Protein AF-A0A4S2TTE9-F1 (afdb_monomer_lite)

Radius of gyration: 20.38 Å; chains: 1; bounding box: 27×28×70 Å

Structure (mmCIF, N/CA/C/O backbone):
data_AF-A0A4S2TTE9-F1
#
_entry.id   AF-A0A4S2TTE9-F1
#
loop_
_atom_site.group_PDB
_atom_site.id
_atom_site.type_symbol
_atom_site.label_atom_id
_atom_site.label_alt_id
_atom_site.label_comp_id
_atom_site.label_a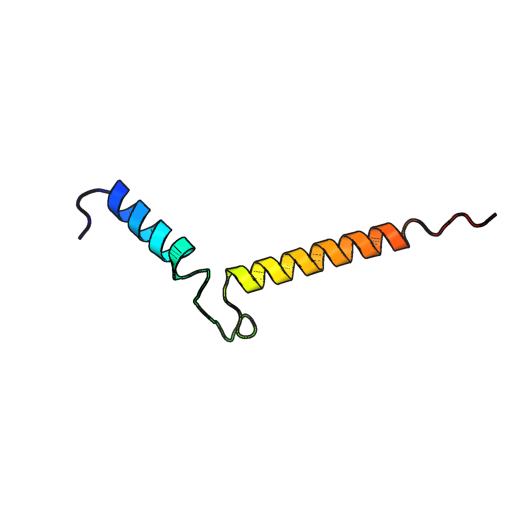sym_id
_atom_site.label_entity_id
_atom_site.label_seq_id
_atom_site.pdbx_PDB_ins_code
_atom_site.Cartn_x
_atom_site.Cartn_y
_atom_site.Cartn_z
_atom_site.occupancy
_atom_site.B_iso_or_equiv
_atom_site.auth_seq_id
_atom_site.auth_comp_id
_atom_site.auth_asym_id
_atom_site.auth_atom_id
_atom_site.pdbx_PDB_model_num
ATOM 1 N N . VAL A 1 1 ? 6.754 -4.997 -21.512 1.00 87.88 1 VAL A N 1
ATOM 2 C CA . VAL A 1 1 ? 8.037 -5.363 -20.863 1.00 87.88 1 VAL A CA 1
ATOM 3 C C . VAL A 1 1 ? 8.824 -4.077 -20.677 1.00 87.88 1 VAL A C 1
ATOM 5 O O . VAL A 1 1 ? 8.751 -3.248 -21.574 1.00 87.88 1 VAL A O 1
ATOM 8 N N . PHE A 1 2 ? 9.482 -3.875 -19.533 1.00 97.44 2 PHE A N 1
ATOM 9 C CA . PHE A 1 2 ? 10.290 -2.674 -19.271 1.00 97.44 2 PHE A CA 1
ATOM 10 C C . PHE A 1 2 ? 11.635 -2.755 -19.998 1.00 97.44 2 PHE A C 1
ATOM 12 O O . PHE A 1 2 ? 12.222 -3.837 -20.061 1.00 97.44 2 PHE A O 1
ATOM 19 N N . ALA A 1 3 ? 12.116 -1.633 -20.535 1.00 97.56 3 ALA A N 1
ATOM 20 C CA . ALA A 1 3 ? 13.386 -1.574 -21.254 1.00 97.56 3 ALA A CA 1
ATOM 21 C C . ALA A 1 3 ? 14.578 -1.539 -20.290 1.00 97.56 3 ALA A C 1
ATOM 23 O O . ALA A 1 3 ? 15.660 -2.027 -20.613 1.00 97.56 3 ALA A O 1
ATOM 24 N N . THR A 1 4 ? 14.377 -0.998 -19.084 1.00 98.62 4 THR A N 1
ATOM 25 C CA . THR A 1 4 ? 15.423 -0.900 -18.062 1.00 98.62 4 THR A CA 1
ATOM 26 C C . THR A 1 4 ? 14.933 -1.322 -16.679 1.00 98.62 4 THR A C 1
ATOM 28 O O . THR A 1 4 ? 13.740 -1.303 -16.367 1.00 98.62 4 THR A O 1
ATOM 31 N N . ARG A 1 5 ? 15.879 -1.664 -15.792 1.00 98.50 5 ARG A N 1
ATOM 32 C CA . ARG A 1 5 ? 15.573 -1.931 -14.377 1.00 98.50 5 ARG A CA 1
ATOM 33 C C . ARG A 1 5 ? 15.017 -0.693 -13.667 1.00 98.50 5 ARG A C 1
ATOM 35 O O . ARG A 1 5 ? 14.209 -0.830 -12.757 1.00 98.50 5 ARG A O 1
ATOM 42 N N . ALA A 1 6 ? 15.452 0.501 -14.072 1.00 98.56 6 ALA A N 1
ATOM 43 C CA . ALA A 1 6 ? 14.975 1.755 -13.497 1.00 98.56 6 ALA A CA 1
ATOM 44 C C . ALA A 1 6 ? 13.480 1.967 -13.781 1.00 98.56 6 ALA A C 1
ATOM 46 O O . ALA A 1 6 ? 12.730 2.267 -12.859 1.00 98.56 6 ALA A O 1
ATOM 47 N N . GLU A 1 7 ? 13.038 1.719 -15.016 1.00 98.56 7 GLU A N 1
ATOM 48 C CA . GLU A 1 7 ? 11.616 1.774 -15.386 1.00 98.56 7 GLU A CA 1
ATOM 49 C C . GLU A 1 7 ? 10.776 0.765 -14.601 1.00 98.56 7 GLU A C 1
ATOM 51 O O . GLU A 1 7 ? 9.716 1.112 -14.086 1.00 98.56 7 GLU A O 1
ATOM 56 N N . ALA A 1 8 ? 11.264 -0.472 -14.461 1.00 98.56 8 ALA A N 1
ATOM 57 C CA . ALA A 1 8 ? 10.567 -1.496 -13.689 1.00 98.56 8 ALA A CA 1
ATOM 58 C C . ALA A 1 8 ? 10.414 -1.100 -12.211 1.00 98.56 8 ALA A C 1
ATOM 60 O O . ALA A 1 8 ? 9.351 -1.290 -11.624 1.00 98.56 8 ALA A O 1
ATOM 61 N N . ASN A 1 9 ? 11.463 -0.523 -11.618 1.00 98.50 9 ASN A N 1
ATOM 62 C CA . ASN A 1 9 ? 11.433 -0.051 -10.236 1.00 98.50 9 ASN A CA 1
ATOM 63 C C . ASN A 1 9 ? 10.465 1.122 -10.052 1.00 98.50 9 ASN A C 1
ATOM 65 O O . ASN A 1 9 ? 9.730 1.143 -9.069 1.00 98.50 9 ASN A O 1
ATOM 69 N N . LEU A 1 10 ? 10.447 2.071 -10.994 1.00 98.38 10 LEU A N 1
ATOM 70 C CA . LEU A 1 10 ? 9.524 3.201 -10.948 1.00 98.38 10 LEU A CA 1
ATOM 71 C C . LEU A 1 10 ? 8.072 2.722 -11.035 1.00 98.38 10 LEU A C 1
ATOM 73 O O . LEU A 1 10 ? 7.267 3.073 -10.180 1.00 98.38 10 LEU A O 1
ATOM 77 N N . ALA A 1 11 ? 7.761 1.851 -11.996 1.00 98.44 11 ALA A N 1
ATOM 78 C CA . ALA A 1 11 ? 6.419 1.296 -12.141 1.00 98.44 11 ALA A CA 1
ATOM 79 C C . ALA A 1 11 ? 5.980 0.500 -10.900 1.00 98.44 11 ALA A C 1
ATOM 81 O O . ALA A 1 11 ? 4.815 0.552 -10.506 1.00 98.44 11 ALA A O 1
ATOM 82 N N . LEU A 1 12 ? 6.905 -0.226 -10.262 1.00 98.38 12 LEU A N 1
ATOM 83 C CA . LEU A 1 12 ? 6.623 -0.939 -9.018 1.00 98.38 12 LEU A CA 1
ATOM 84 C C . LEU A 1 12 ? 6.318 0.028 -7.869 1.00 98.38 12 LEU A C 1
ATOM 86 O O . LEU A 1 12 ? 5.350 -0.195 -7.147 1.00 98.38 12 LEU A O 1
ATOM 90 N N . PHE A 1 13 ? 7.110 1.091 -7.716 1.00 98.25 13 PHE A N 1
ATOM 91 C CA . PHE A 1 13 ? 6.887 2.124 -6.704 1.00 98.25 13 PHE A CA 1
ATOM 92 C C . PHE A 1 13 ? 5.536 2.822 -6.905 1.00 98.25 13 PHE A C 1
ATOM 94 O O . PHE A 1 13 ? 4.718 2.870 -5.990 1.00 98.25 13 PHE A O 1
ATOM 101 N N . GLU A 1 14 ? 5.253 3.285 -8.125 1.00 98.50 14 GLU A N 1
ATOM 102 C CA . GLU A 1 14 ? 3.977 3.922 -8.469 1.00 98.50 14 GLU A CA 1
ATOM 103 C C . GLU A 1 14 ? 2.789 2.996 -8.204 1.00 98.50 14 GLU A C 1
ATOM 105 O O . GLU A 1 14 ? 1.756 3.424 -7.684 1.00 98.50 14 GLU A O 1
ATOM 110 N N . TYR A 1 15 ? 2.932 1.708 -8.520 1.00 98.44 15 TYR A N 1
ATOM 111 C CA . TYR A 1 15 ? 1.881 0.743 -8.254 1.00 98.44 15 TYR A CA 1
ATOM 112 C C . TYR A 1 15 ? 1.704 0.474 -6.758 1.00 98.44 15 TYR A C 1
ATOM 114 O O . TYR A 1 15 ? 0.571 0.483 -6.284 1.00 98.44 15 TYR A O 1
ATOM 122 N N . ILE A 1 16 ? 2.779 0.223 -6.008 1.00 98.44 16 ILE A N 1
ATOM 123 C CA . ILE A 1 16 ? 2.694 -0.123 -4.584 1.00 98.44 16 ILE A CA 1
ATOM 124 C C . ILE A 1 16 ? 2.228 1.086 -3.771 1.00 98.44 16 ILE A C 1
ATOM 126 O O . ILE A 1 16 ? 1.185 1.010 -3.124 1.00 98.44 16 ILE A O 1
ATOM 130 N N . ASP A 1 17 ? 2.947 2.201 -3.844 1.00 97.19 17 ASP A N 1
ATOM 131 C CA . ASP A 1 17 ? 2.719 3.355 -2.971 1.00 97.19 17 ASP A CA 1
ATOM 132 C C . ASP A 1 17 ? 1.696 4.326 -3.556 1.00 97.19 17 ASP A C 1
ATOM 134 O O . ASP A 1 17 ? 0.858 4.870 -2.837 1.00 97.19 17 ASP A O 1
ATOM 138 N N . GLY A 1 18 ? 1.700 4.504 -4.877 1.00 96.88 18 GLY A N 1
ATOM 139 C CA . GLY A 1 18 ? 0.766 5.402 -5.551 1.00 96.88 18 GLY A CA 1
ATOM 140 C C . GLY A 1 18 ? -0.645 4.828 -5.688 1.00 96.88 18 GLY A C 1
ATOM 141 O O . GLY A 1 18 ? -1.617 5.589 -5.639 1.00 96.88 18 GLY A O 1
ATOM 142 N N . PHE A 1 19 ? -0.792 3.506 -5.842 1.00 97.88 19 PHE A N 1
ATOM 143 C CA . PHE A 1 19 ? -2.085 2.866 -6.110 1.00 97.88 19 PHE A CA 1
ATOM 144 C C . PHE A 1 19 ? -2.518 1.850 -5.047 1.00 97.88 19 PHE A C 1
ATOM 146 O O . PHE A 1 19 ? -3.605 1.994 -4.489 1.00 97.88 19 PHE A O 1
ATOM 153 N N . TYR A 1 20 ? -1.708 0.830 -4.769 1.00 98.50 20 TYR A N 1
ATOM 154 C CA . TYR A 1 20 ? -2.105 -0.355 -4.012 1.00 98.50 20 TYR A CA 1
ATOM 155 C C . TYR A 1 20 ? -2.288 -0.068 -2.519 1.00 98.50 20 TYR A C 1
ATOM 157 O O . TYR A 1 20 ? -3.386 -0.253 -1.994 1.00 98.50 20 TYR A O 1
ATOM 165 N N . ASN A 1 21 ? -1.242 0.407 -1.844 1.00 98.31 21 ASN A N 1
ATOM 166 C CA . ASN A 1 21 ? -1.230 0.694 -0.410 1.00 98.31 21 ASN A CA 1
ATOM 167 C C . ASN A 1 21 ? -2.338 1.662 0.039 1.00 98.31 21 ASN A C 1
ATOM 169 O O . ASN A 1 21 ? -2.973 1.358 1.048 1.00 98.31 21 ASN A O 1
ATOM 173 N N . PRO A 1 22 ? -2.650 2.756 -0.689 1.00 97.94 22 PRO A N 1
ATOM 174 C CA . PRO A 1 22 ? -3.720 3.669 -0.285 1.00 97.94 22 PRO A CA 1
ATOM 175 C C . PRO A 1 22 ? -5.141 3.219 -0.653 1.00 97.94 22 PRO A C 1
ATOM 177 O O . PRO A 1 22 ? -6.099 3.790 -0.147 1.00 97.94 22 PRO A O 1
ATOM 180 N N . ARG A 1 23 ? -5.327 2.243 -1.558 1.00 97.75 23 ARG A N 1
ATOM 181 C CA . ARG A 1 23 ? -6.673 1.902 -2.082 1.00 97.75 23 ARG A CA 1
ATOM 182 C C . ARG A 1 23 ? -7.119 0.475 -1.811 1.00 97.75 23 ARG A C 1
ATOM 184 O O . ARG A 1 23 ? -8.316 0.188 -1.852 1.00 97.75 23 ARG A O 1
ATOM 191 N N . ARG A 1 24 ? -6.197 -0.465 -1.596 1.00 98.00 24 ARG A N 1
ATOM 192 C CA . ARG A 1 24 ? -6.542 -1.887 -1.518 1.00 98.00 24 ARG A CA 1
ATOM 193 C C . ARG A 1 24 ? -7.178 -2.226 -0.176 1.00 98.00 24 ARG A C 1
ATOM 195 O O . ARG A 1 24 ? -6.488 -2.617 0.756 1.00 98.00 24 ARG A O 1
ATOM 202 N N . ILE A 1 25 ? -8.503 -2.206 -0.126 1.00 98.19 25 ILE A N 1
ATOM 203 C CA . ILE A 1 25 ? -9.261 -2.645 1.047 1.00 98.19 25 ILE A CA 1
ATOM 204 C C . ILE A 1 25 ? -9.122 -4.156 1.266 1.00 98.19 25 ILE A C 1
ATOM 206 O O . ILE A 1 25 ? -9.289 -4.961 0.342 1.00 98.19 25 ILE A O 1
ATOM 210 N N . GLN A 1 26 ? -8.819 -4.557 2.504 1.00 98.12 26 GLN A N 1
ATOM 211 C CA . GLN A 1 26 ? -8.649 -5.961 2.878 1.00 98.12 26 GLN A CA 1
ATOM 212 C C . GLN A 1 26 ? -9.483 -6.318 4.112 1.00 98.12 26 GLN A C 1
ATOM 214 O O . GLN A 1 26 ? -9.331 -5.730 5.180 1.00 98.12 26 GLN A O 1
ATOM 219 N N . LYS A 1 27 ? -10.309 -7.370 4.008 1.00 98.25 27 LYS A N 1
ATOM 220 C CA . LYS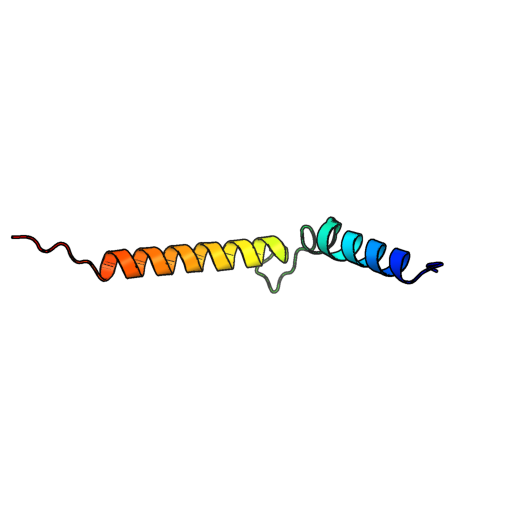 A 1 27 ? -11.126 -7.872 5.130 1.00 98.25 27 LYS A CA 1
ATOM 221 C C . LYS A 1 27 ? -10.283 -8.221 6.363 1.00 98.25 27 LYS A C 1
ATOM 223 O O . LYS A 1 27 ? -10.682 -7.912 7.479 1.00 98.25 27 LYS A O 1
ATOM 228 N N . ARG A 1 28 ? -9.100 -8.817 6.168 1.00 97.88 28 ARG A N 1
ATOM 229 C CA . ARG A 1 28 ? -8.182 -9.176 7.268 1.00 97.88 28 ARG A CA 1
ATOM 230 C C . ARG A 1 28 ? -7.644 -7.968 8.046 1.00 97.88 28 ARG A C 1
ATOM 232 O O . ARG A 1 28 ? -7.234 -8.138 9.182 1.00 97.88 28 ARG A O 1
ATOM 239 N N . LEU A 1 29 ? -7.655 -6.779 7.439 1.00 97.62 29 LEU A N 1
ATOM 240 C CA . LEU A 1 29 ? -7.259 -5.518 8.074 1.00 97.62 29 LEU A CA 1
ATOM 241 C C . LEU A 1 29 ? -8.468 -4.766 8.654 1.00 97.62 29 LEU A C 1
ATOM 243 O O . LEU A 1 29 ? -8.380 -3.581 8.947 1.00 97.62 29 LEU A O 1
ATOM 247 N N . GLY A 1 30 ? -9.620 -5.432 8.791 1.00 97.62 30 GLY A N 1
ATOM 248 C CA . GLY A 1 30 ? -10.848 -4.793 9.259 1.00 97.62 30 GLY A CA 1
ATOM 249 C C . GLY A 1 30 ? -11.467 -3.860 8.223 1.00 97.62 30 GLY A C 1
ATOM 250 O O . GLY A 1 30 ? -12.038 -2.844 8.597 1.00 97.62 30 GLY A O 1
ATOM 251 N N . TYR A 1 31 ? -11.361 -4.212 6.936 1.00 98.12 31 TYR A N 1
ATOM 252 C CA . TYR A 1 31 ? -11.835 -3.393 5.813 1.00 98.12 31 TYR A CA 1
ATOM 253 C C . TYR A 1 31 ? -11.108 -2.047 5.678 1.00 98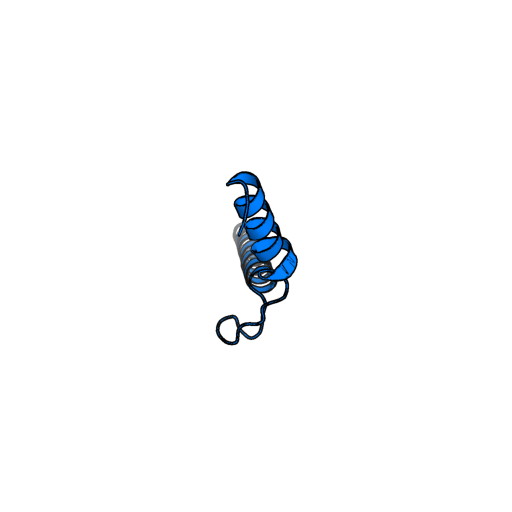.12 31 TYR A C 1
ATOM 255 O O . TYR A 1 31 ? -11.683 -1.078 5.198 1.00 98.12 31 TYR A O 1
ATOM 263 N N . LEU A 1 32 ? -9.825 -2.026 6.038 1.00 98.38 32 LEU A N 1
ATOM 264 C CA . LEU A 1 32 ? -8.915 -0.907 5.807 1.00 98.38 32 LEU A CA 1
ATOM 265 C C . LEU A 1 32 ? -7.953 -1.221 4.658 1.00 98.38 32 LEU A C 1
ATOM 267 O O . LEU A 1 32 ? -7.691 -2.393 4.340 1.00 98.38 32 LEU A O 1
ATOM 271 N N . SER A 1 33 ? -7.426 -0.170 4.040 1.00 98.50 33 SER A N 1
ATOM 272 C CA . SER A 1 33 ? -6.224 -0.249 3.216 1.00 98.50 33 SER A CA 1
ATOM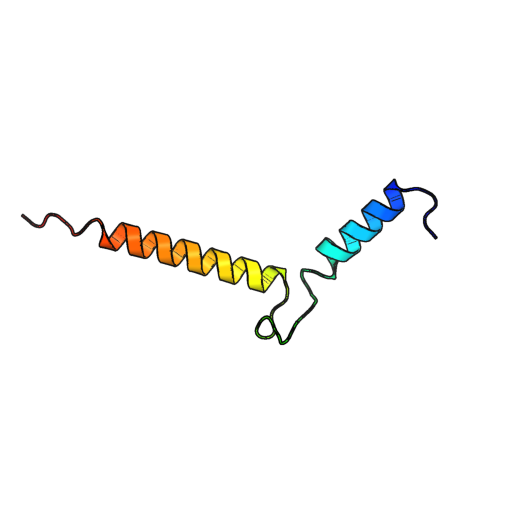 273 C C . SER A 1 33 ? -4.973 -0.458 4.087 1.00 98.50 33 SER A C 1
ATOM 275 O O . SER A 1 33 ? -5.013 -0.210 5.296 1.00 98.50 33 SER A O 1
ATOM 277 N N . PRO A 1 34 ? -3.856 -0.948 3.513 1.00 98.38 34 PRO A N 1
ATOM 278 C CA . PRO A 1 34 ? -2.589 -1.059 4.230 1.00 98.38 34 PRO A CA 1
ATOM 279 C C . PRO A 1 34 ? -2.171 0.226 4.951 1.00 98.38 34 PRO A C 1
ATOM 281 O O . PRO A 1 34 ? -1.844 0.157 6.133 1.00 98.38 34 PRO A O 1
ATOM 284 N N . ILE A 1 35 ? -2.250 1.383 4.280 1.00 98.12 35 ILE A N 1
ATOM 285 C CA . ILE A 1 35 ? -1.824 2.654 4.881 1.00 98.12 35 ILE A CA 1
ATOM 286 C C . ILE A 1 35 ? -2.724 3.052 6.056 1.00 98.12 35 ILE A C 1
ATOM 288 O O . ILE A 1 35 ? -2.226 3.341 7.138 1.00 98.12 35 ILE A O 1
ATOM 292 N N . GLU A 1 36 ? -4.048 2.949 5.903 1.00 98.44 36 GLU A N 1
ATOM 293 C CA . GLU A 1 36 ? -5.000 3.285 6.972 1.00 98.44 36 GLU A CA 1
ATOM 294 C C . GLU A 1 36 ? -4.837 2.362 8.187 1.00 98.44 36 GLU A C 1
ATOM 296 O O . GLU A 1 36 ? -5.014 2.774 9.337 1.00 98.44 36 GLU A O 1
ATOM 301 N N . TYR A 1 37 ? -4.514 1.088 7.948 1.00 98.25 37 TYR A N 1
ATOM 302 C CA . TYR A 1 37 ? -4.251 0.139 9.021 1.00 98.25 37 TYR A CA 1
ATOM 303 C C . TYR A 1 37 ? -3.000 0.528 9.823 1.00 98.25 37 TYR A C 1
ATOM 305 O O . TYR A 1 37 ? -3.043 0.519 11.057 1.00 98.25 37 TYR A O 1
ATOM 313 N N . GLU A 1 38 ? -1.908 0.886 9.145 1.00 97.62 38 GLU A N 1
ATOM 314 C CA . GLU A 1 38 ? -0.672 1.343 9.789 1.00 97.62 38 GLU A CA 1
ATOM 315 C C . GLU A 1 38 ? -0.877 2.666 10.536 1.00 97.62 38 GLU A C 1
ATOM 317 O O . GLU A 1 38 ? -0.522 2.764 11.711 1.00 97.62 38 GLU A O 1
ATOM 322 N N . GLU A 1 39 ? -1.535 3.651 9.922 1.00 97.81 39 GLU A N 1
ATOM 323 C CA . GLU A 1 39 ? -1.870 4.932 10.558 1.00 97.81 39 GLU A CA 1
ATOM 324 C C . GLU A 1 39 ? -2.661 4.729 11.854 1.00 97.81 39 GLU A C 1
ATOM 326 O O . GLU A 1 39 ? -2.316 5.277 12.906 1.00 97.81 39 GLU A O 1
ATOM 331 N N . LYS A 1 40 ? -3.690 3.873 11.815 1.00 97.25 40 LYS A N 1
ATOM 332 C CA . LYS A 1 40 ? -4.475 3.522 13.001 1.00 97.25 40 LYS A CA 1
ATOM 333 C C . LYS A 1 40 ? -3.621 2.830 14.065 1.00 97.25 40 LYS A C 1
ATOM 335 O O . LYS A 1 40 ? -3.811 3.078 15.257 1.00 97.25 40 LYS A O 1
ATOM 340 N N . HIS A 1 41 ? -2.702 1.954 13.663 1.00 95.75 41 HIS A N 1
ATOM 341 C CA . HIS A 1 41 ? -1.803 1.268 14.587 1.00 95.75 41 HIS A CA 1
ATOM 342 C C . HIS A 1 41 ? -0.907 2.261 15.338 1.00 95.75 41 HIS A C 1
ATOM 344 O O . HIS A 1 41 ? -0.879 2.241 16.571 1.00 95.75 41 HIS A O 1
ATOM 350 N N . TYR A 1 42 ? -0.249 3.172 14.620 1.00 95.38 42 TYR A N 1
ATOM 351 C CA . TYR A 1 42 ? 0.645 4.165 15.220 1.00 95.38 42 TYR A CA 1
ATOM 352 C C . TYR A 1 42 ? -0.101 5.221 16.044 1.00 95.38 42 TYR A C 1
ATOM 354 O O . TYR A 1 42 ? 0.368 5.596 17.119 1.00 95.38 42 TYR A O 1
ATOM 362 N N . ALA A 1 43 ? -1.300 5.639 15.627 1.00 94.75 43 ALA A N 1
ATOM 363 C CA . ALA A 1 43 ? -2.139 6.535 16.425 1.00 94.75 43 ALA A CA 1
ATOM 364 C C . ALA A 1 43 ? -2.514 5.915 17.788 1.00 94.75 43 ALA A C 1
ATOM 366 O O . ALA A 1 43 ? -2.476 6.583 18.827 1.00 94.75 43 ALA A O 1
ATOM 367 N N . ASN A 1 44 ? -2.818 4.614 17.810 1.00 93.06 44 ASN A N 1
ATOM 368 C CA . ASN A 1 44 ? -3.125 3.895 19.047 1.00 93.06 44 ASN A CA 1
ATOM 369 C C . ASN A 1 44 ? -1.890 3.728 19.944 1.00 93.06 44 ASN A C 1
ATOM 371 O O . ASN A 1 44 ? -1.999 3.844 21.168 1.00 93.06 44 ASN A O 1
ATOM 375 N N . GLN A 1 45 ? -0.717 3.479 19.354 1.00 91.44 45 GLN A N 1
ATOM 376 C CA . GLN A 1 45 ? 0.544 3.411 20.096 1.00 91.44 45 GLN A CA 1
ATOM 377 C C . GLN A 1 45 ? 0.877 4.753 20.751 1.00 91.44 45 GLN A C 1
ATOM 379 O O . GLN A 1 45 ? 1.074 4.793 21.963 1.00 91.44 45 GLN A O 1
ATOM 384 N N . ALA A 1 46 ? 0.818 5.855 19.997 1.00 88.69 46 ALA A N 1
ATOM 385 C CA . ALA A 1 46 ? 1.047 7.199 20.528 1.00 88.69 46 ALA A CA 1
ATOM 386 C C . ALA A 1 46 ? 0.078 7.538 21.675 1.00 88.69 46 ALA A C 1
ATOM 388 O O . ALA A 1 46 ? 0.479 8.083 22.702 1.00 88.69 46 ALA A O 1
ATOM 389 N N . THR A 1 47 ? -1.196 7.156 21.541 1.00 85.81 47 THR A N 1
ATOM 390 C CA . THR A 1 47 ? -2.190 7.327 22.613 1.00 85.81 47 THR A CA 1
ATOM 391 C C . THR A 1 47 ? -1.813 6.529 23.864 1.00 85.81 47 THR A C 1
ATOM 393 O O . THR A 1 47 ? -1.896 7.035 24.982 1.00 85.81 47 THR A O 1
ATOM 396 N N . THR A 1 48 ? -1.358 5.288 23.686 1.00 84.50 48 THR A N 1
ATOM 397 C CA . THR A 1 48 ? -0.944 4.409 24.788 1.00 84.50 48 THR A CA 1
ATOM 398 C C . THR A 1 48 ? 0.274 4.969 25.521 1.00 84.50 48 THR A C 1
ATOM 400 O O . THR A 1 48 ? 0.298 4.994 26.752 1.00 84.50 48 THR A O 1
ATOM 403 N N . GLU A 1 49 ? 1.265 5.467 24.784 1.00 83.75 49 GLU A N 1
ATOM 404 C CA . GLU A 1 49 ? 2.456 6.104 25.351 1.00 83.75 49 GLU A CA 1
ATOM 405 C C . GLU A 1 49 ? 2.107 7.372 26.137 1.00 83.75 49 GLU A C 1
ATOM 407 O O . GLU A 1 49 ? 2.570 7.541 27.267 1.00 83.75 49 GLU A O 1
ATOM 412 N N . GLN A 1 50 ? 1.226 8.223 25.602 1.00 80.38 50 GLN A N 1
ATOM 413 C CA . GLN A 1 50 ? 0.754 9.424 26.298 1.00 80.38 50 GLN A CA 1
ATOM 414 C C . GLN A 1 50 ? 0.004 9.094 27.593 1.00 80.38 50 GLN A C 1
ATOM 416 O O . GLN A 1 50 ? 0.253 9.715 28.630 1.00 80.38 50 GLN A O 1
ATOM 421 N N . VAL A 1 51 ? -0.900 8.110 27.563 1.00 80.62 51 VAL A N 1
ATOM 422 C CA . VAL A 1 51 ? -1.631 7.662 28.759 1.00 80.62 51 VAL A CA 1
ATOM 423 C C . VAL A 1 51 ? -0.664 7.123 29.810 1.00 80.62 51 VAL A C 1
ATOM 425 O O . VAL A 1 51 ? -0.788 7.458 30.987 1.00 80.62 51 VAL A O 1
ATOM 428 N N . ASN A 1 52 ? 0.330 6.338 29.395 1.00 76.81 52 ASN A N 1
ATOM 429 C CA . ASN A 1 52 ? 1.335 5.785 30.296 1.00 76.81 52 ASN A CA 1
ATOM 430 C C . ASN A 1 52 ? 2.194 6.889 30.936 1.00 76.81 52 ASN A C 1
ATOM 432 O O . ASN A 1 52 ? 2.386 6.885 32.150 1.00 76.81 52 ASN A O 1
ATOM 436 N N . LEU A 1 53 ? 2.635 7.886 30.160 1.00 76.69 53 LEU A N 1
ATOM 437 C CA . LEU A 1 53 ? 3.360 9.044 30.694 1.00 76.69 53 LEU A CA 1
ATOM 438 C C . LEU A 1 53 ? 2.514 9.816 31.719 1.00 76.69 53 LEU A C 1
ATOM 440 O O . LEU A 1 53 ? 2.999 10.148 32.800 1.00 76.69 53 LEU A O 1
ATOM 444 N N . LYS A 1 54 ? 1.235 10.056 31.412 1.00 71.81 54 LYS A N 1
ATOM 445 C CA . LYS A 1 54 ? 0.313 10.772 32.304 1.00 71.81 54 LYS A CA 1
ATOM 446 C C . LYS A 1 54 ? 0.028 10.001 33.596 1.00 71.81 54 LYS A C 1
ATOM 448 O O . LYS A 1 54 ? -0.113 10.616 34.646 1.00 71.81 54 LYS A O 1
ATOM 453 N N . LEU A 1 55 ? -0.029 8.671 33.534 1.00 69.44 55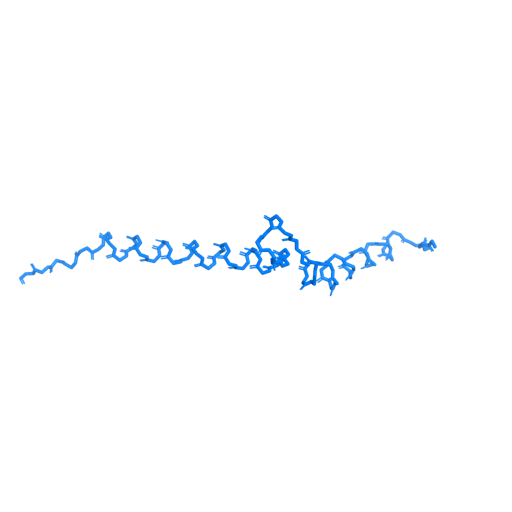 LEU A N 1
ATOM 454 C CA . LEU A 1 55 ? -0.238 7.811 34.702 1.00 69.44 55 LEU A CA 1
ATOM 455 C C . LEU A 1 55 ? 1.019 7.696 35.582 1.00 69.44 55 LEU A C 1
ATOM 457 O O . LEU A 1 55 ? 0.902 7.560 36.796 1.00 69.44 55 LEU A O 1
ATOM 461 N N . ARG A 1 56 ? 2.219 7.764 34.989 1.00 66.31 56 ARG A N 1
ATOM 462 C CA . ARG A 1 56 ? 3.502 7.691 35.713 1.00 66.31 56 ARG A CA 1
ATOM 463 C C . ARG A 1 56 ? 3.879 8.972 36.446 1.00 66.31 56 ARG A C 1
ATOM 465 O O . ARG A 1 56 ? 4.751 8.923 37.308 1.00 66.31 56 ARG A O 1
ATOM 472 N N . HIS A 1 57 ? 3.232 10.090 36.134 1.00 59.28 57 HIS A N 1
ATOM 473 C CA . HIS A 1 57 ? 3.336 11.329 36.898 1.00 59.28 57 HIS A CA 1
ATOM 474 C C . HIS A 1 57 ? 2.015 11.571 37.647 1.00 59.28 57 HIS A C 1
ATOM 476 O O . HIS A 1 57 ? 1.269 12.481 37.271 1.00 59.28 57 HIS A O 1
ATOM 482 N N . PRO A 1 58 ? 1.668 10.786 38.690 1.00 55.19 58 PRO A N 1
ATOM 483 C CA . PRO A 1 58 ? 0.645 11.255 39.605 1.00 55.19 58 PRO A CA 1
ATOM 484 C C . PRO A 1 58 ? 1.171 12.571 40.178 1.00 55.19 58 PRO A C 1
ATOM 486 O O . PRO A 1 58 ? 2.304 12.641 40.661 1.00 55.19 58 PRO A O 1
ATOM 489 N N . ALA A 1 59 ? 0.385 13.635 40.019 1.00 58.66 59 ALA A N 1
ATOM 490 C CA . ALA A 1 59 ? 0.692 14.928 40.598 1.00 58.66 59 ALA A CA 1
ATOM 491 C C . ALA A 1 59 ? 1.080 14.709 42.064 1.00 58.66 59 ALA A C 1
ATOM 493 O O . ALA A 1 59 ? 0.315 14.112 42.822 1.00 58.66 59 ALA A O 1
ATOM 494 N N . LEU A 1 60 ? 2.279 15.154 42.439 1.00 56.06 60 LEU A N 1
ATOM 495 C CA . LEU A 1 60 ? 2.644 15.335 43.835 1.00 56.06 60 LEU A CA 1
ATOM 496 C C . LEU A 1 60 ? 1.712 16.428 44.368 1.00 56.06 60 LEU A C 1
ATOM 498 O O . LEU A 1 60 ? 2.014 17.615 44.285 1.00 56.06 60 LEU A O 1
ATOM 502 N N . THR A 1 61 ? 0.519 16.031 44.797 1.00 49.94 61 THR A N 1
ATOM 503 C CA . THR A 1 61 ? -0.402 16.889 45.529 1.00 49.94 61 THR A CA 1
ATOM 504 C C . THR A 1 61 ? 0.170 17.037 46.932 1.00 49.94 61 THR A C 1
ATOM 506 O O . THR A 1 61 ? 0.111 16.090 47.720 1.00 49.94 61 THR A O 1
ATOM 509 N N . SER A 1 62 ? 0.800 18.186 47.193 1.00 49.06 62 SER A N 1
ATOM 510 C CA . SER A 1 62 ? 0.953 18.734 48.546 1.00 49.06 62 SER A CA 1
ATOM 511 C C . SER A 1 62 ? -0.386 19.204 49.096 1.00 49.06 62 SER A C 1
ATOM 513 O O . SER A 1 62 ? -1.250 19.597 48.279 1.00 49.06 62 SER A O 1
#

Foldseek 3Di:
DDPDPVVVVVVVCCCVVVPQQQPPQDVVLVRHGNVVSVVVVVVVVVVVVVVVVVVVCPDPDD

Sequence (62 aa):
VFATRAEANLALFEYI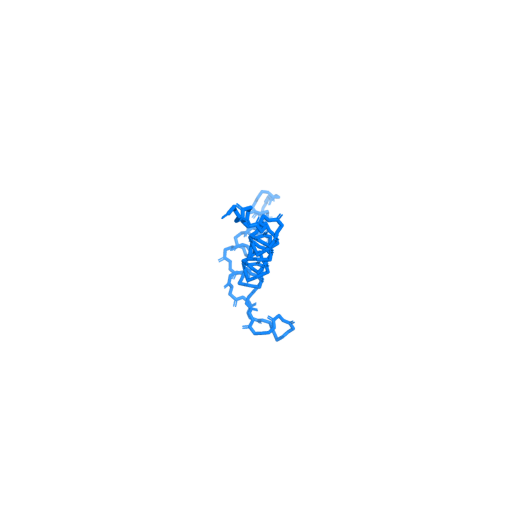DGFYNPRRIQKRLGYLSPIEYEEKHYANQATTEQVNLKLRHPALTS

Secondary structure (DSSP, 8-state):
--SSHHHHHHHHHIIIIIIIHHH--BGGGTSB-HHHHHHHHHHHHHHHHHHHHHHH------

pLDDT: mean 89.96, std 14.01, range [49.06, 98.62]